Protein AF-A0A1F3XDJ4-F1 (afdb_monomer_lite)

Structure (mmCIF, N/CA/C/O backbone):
data_AF-A0A1F3XDJ4-F1
#
_entry.id   AF-A0A1F3XDJ4-F1
#
loop_
_atom_site.group_PDB
_atom_site.id
_atom_site.type_symbol
_atom_site.label_atom_id
_atom_site.label_alt_id
_atom_site.label_comp_id
_atom_site.label_asym_id
_atom_site.label_entity_id
_atom_site.label_seq_id
_atom_site.pdbx_PDB_ins_code
_atom_site.Cartn_x
_atom_site.Cartn_y
_atom_site.Cartn_z
_atom_site.occupancy
_atom_site.B_iso_or_equiv
_atom_site.auth_seq_id
_atom_site.auth_comp_id
_atom_site.auth_asym_id
_atom_site.auth_atom_id
_atom_site.pdbx_PDB_model_num
ATOM 1 N N . MET A 1 1 ? 25.595 11.587 19.604 1.00 39.12 1 MET A N 1
ATOM 2 C CA . MET A 1 1 ? 25.037 12.350 18.469 1.00 39.12 1 MET A CA 1
ATOM 3 C C . MET A 1 1 ? 23.775 11.600 18.098 1.00 39.12 1 MET A C 1
ATOM 5 O O . MET A 1 1 ? 23.899 10.406 17.870 1.00 39.12 1 MET A O 1
ATOM 9 N N . GLY A 1 2 ? 22.599 12.210 18.262 1.00 48.03 2 GLY A N 1
ATOM 10 C CA . GLY A 1 2 ? 21.320 11.511 18.082 1.00 48.03 2 GLY A CA 1
ATOM 11 C C . GLY A 1 2 ? 21.158 10.999 16.653 1.00 48.03 2 GLY A C 1
ATOM 12 O O . GLY A 1 2 ? 21.728 11.580 15.730 1.00 48.03 2 GLY A O 1
ATOM 13 N N . GLU A 1 3 ? 20.435 9.897 16.508 1.00 59.44 3 GLU A N 1
ATOM 14 C CA . GLU A 1 3 ? 20.034 9.334 15.221 1.00 59.44 3 GLU A CA 1
ATOM 15 C C . GLU A 1 3 ? 19.252 10.397 14.430 1.00 59.44 3 GLU A C 1
ATOM 17 O O . GLU A 1 3 ? 18.447 11.135 15.003 1.00 59.44 3 GLU A O 1
ATOM 22 N N . ILE A 1 4 ? 19.579 10.572 13.147 1.00 66.44 4 ILE A N 1
ATOM 23 C CA . ILE A 1 4 ? 18.883 11.527 12.279 1.00 66.44 4 ILE A CA 1
ATOM 24 C C . ILE A 1 4 ? 17.795 10.748 11.556 1.00 66.44 4 ILE A C 1
ATOM 26 O O . ILE A 1 4 ? 18.075 10.066 10.569 1.00 66.44 4 ILE A O 1
ATOM 30 N N . ASP A 1 5 ? 16.562 10.882 12.032 1.00 73.38 5 ASP A N 1
ATOM 31 C CA . ASP A 1 5 ? 15.406 10.331 11.336 1.00 73.38 5 ASP A CA 1
ATOM 32 C C . ASP A 1 5 ? 15.193 11.083 10.017 1.00 73.38 5 ASP A C 1
ATOM 34 O O . ASP A 1 5 ? 15.174 12.319 9.968 1.00 73.38 5 ASP A O 1
ATOM 38 N N . THR A 1 6 ? 15.053 10.330 8.928 1.00 81.62 6 THR A N 1
ATOM 39 C CA . THR A 1 6 ? 14.817 10.880 7.591 1.00 81.62 6 THR A CA 1
ATOM 40 C C . THR A 1 6 ? 13.371 10.633 7.191 1.00 81.62 6 THR A C 1
ATOM 42 O O . THR A 1 6 ? 12.913 9.495 7.184 1.00 81.62 6 THR A O 1
ATOM 45 N N . PHE A 1 7 ? 12.665 11.696 6.808 1.00 85.62 7 PHE A N 1
ATOM 46 C CA . PHE A 1 7 ? 11.254 11.640 6.427 1.00 85.62 7 PHE A CA 1
ATOM 47 C C . PHE A 1 7 ? 11.049 12.126 4.995 1.00 85.62 7 PHE A C 1
ATOM 49 O O . PHE A 1 7 ? 11.726 13.050 4.535 1.00 85.62 7 PHE A O 1
ATOM 56 N N . TRP A 1 8 ? 10.069 11.549 4.299 1.00 87.38 8 TRP A N 1
ATOM 57 C CA . TRP A 1 8 ? 9.644 12.050 2.996 1.00 87.38 8 TRP A CA 1
ATOM 58 C C . TRP A 1 8 ? 8.634 13.185 3.175 1.00 87.38 8 TRP A C 1
ATOM 60 O O . TRP A 1 8 ? 7.476 12.970 3.528 1.00 87.38 8 TRP A O 1
ATOM 70 N N . THR A 1 9 ? 9.082 14.416 2.933 1.00 93.62 9 THR A N 1
ATOM 71 C CA . THR A 1 9 ? 8.312 15.627 3.258 1.00 93.62 9 THR A CA 1
ATOM 72 C C . THR A 1 9 ? 7.101 15.874 2.362 1.00 93.62 9 THR A C 1
ATOM 74 O O . THR A 1 9 ? 6.276 16.713 2.704 1.00 93.62 9 THR A O 1
ATOM 77 N N . ASP A 1 10 ? 7.007 15.188 1.222 1.00 94.31 10 ASP A N 1
ATOM 78 C CA . ASP A 1 10 ? 5.872 15.307 0.294 1.00 94.31 10 ASP A CA 1
ATOM 79 C C . ASP A 1 10 ? 4.733 14.326 0.637 1.00 94.31 10 ASP A C 1
ATOM 81 O O . ASP A 1 10 ? 3.581 14.537 0.268 1.00 94.31 10 ASP A O 1
ATOM 85 N N . ALA A 1 11 ? 5.037 13.270 1.401 1.00 94.00 11 ALA A N 1
ATOM 86 C CA . ALA A 1 11 ? 4.059 12.303 1.889 1.00 94.00 11 ALA A CA 1
ATOM 87 C C . ALA A 1 11 ? 3.494 12.696 3.264 1.00 94.00 11 ALA A C 1
ATOM 89 O O . ALA A 1 11 ? 3.862 13.710 3.859 1.00 94.00 11 ALA A O 1
ATOM 90 N N . TRP A 1 12 ? 2.616 11.855 3.821 1.00 95.31 12 TRP A N 1
ATOM 91 C CA . TRP A 1 12 ? 2.028 12.073 5.149 1.00 95.31 12 TRP A CA 1
ATOM 92 C C . TRP A 1 12 ? 3.056 12.172 6.289 1.00 95.31 12 TRP A C 1
ATOM 94 O O . TRP A 1 12 ? 2.748 12.783 7.314 1.00 95.31 12 TRP A O 1
ATOM 104 N N . ASP A 1 13 ? 4.270 11.641 6.113 1.00 92.38 13 ASP A N 1
ATOM 105 C CA . ASP A 1 13 ? 5.378 11.818 7.062 1.00 92.38 13 ASP A CA 1
ATOM 106 C C . ASP A 1 13 ? 5.860 13.272 7.164 1.00 92.38 13 ASP A C 1
ATOM 108 O O . ASP A 1 13 ? 6.328 13.686 8.222 1.00 92.38 13 ASP A O 1
ATOM 112 N N . GLY A 1 14 ? 5.671 14.084 6.119 1.00 94.88 14 GLY A N 1
ATOM 113 C CA . GLY A 1 14 ? 5.887 15.533 6.169 1.00 94.88 14 GLY A CA 1
ATOM 114 C C . GLY A 1 14 ? 4.826 16.297 6.970 1.00 94.88 14 GLY A C 1
ATOM 115 O O . GLY A 1 14 ? 5.027 17.463 7.311 1.00 94.88 14 GLY A O 1
ATOM 116 N N . TYR A 1 15 ? 3.700 15.652 7.304 1.00 96.00 15 TYR A N 1
ATOM 117 C CA . TYR A 1 15 ? 2.536 16.280 7.939 1.00 96.00 15 TYR A CA 1
ATOM 118 C C . TYR A 1 15 ? 2.003 15.468 9.138 1.00 96.00 15 TYR A C 1
ATOM 120 O O . TYR A 1 15 ? 0.796 15.195 9.216 1.00 96.00 15 TYR A O 1
ATOM 128 N N . PRO A 1 16 ? 2.848 15.118 10.127 1.00 93.75 16 PRO A N 1
ATOM 129 C CA . PRO A 1 16 ? 2.493 14.167 11.183 1.00 93.75 16 PRO A CA 1
ATOM 130 C C . PRO A 1 16 ? 1.297 14.627 12.026 1.00 93.75 16 PRO A C 1
ATOM 132 O O . PRO A 1 16 ? 0.411 13.830 12.324 1.00 93.75 16 PRO A O 1
ATOM 135 N N . ALA A 1 17 ? 1.190 15.927 12.323 1.00 95.31 17 ALA A N 1
ATOM 136 C CA . ALA A 1 17 ? 0.058 16.472 13.074 1.00 95.31 17 ALA A CA 1
ATOM 137 C C . ALA A 1 17 ? -1.275 16.369 12.310 1.00 95.31 17 ALA A C 1
ATOM 139 O O . ALA A 1 17 ? -2.334 16.249 12.922 1.00 95.31 17 ALA A O 1
ATOM 140 N N . ALA A 1 18 ? -1.252 16.453 10.976 1.00 97.56 18 ALA A N 1
ATOM 141 C CA . ALA A 1 18 ? -2.453 16.268 10.166 1.00 97.56 18 ALA A CA 1
ATOM 142 C C . ALA A 1 18 ? -2.841 14.786 10.089 1.00 97.56 18 ALA A C 1
ATOM 144 O O . ALA A 1 18 ? -4.018 14.470 10.273 1.00 97.56 18 ALA A O 1
ATOM 145 N N . ARG A 1 19 ? -1.855 13.896 9.891 1.00 97.12 19 ARG A N 1
ATOM 146 C CA . ARG A 1 19 ? -2.048 12.439 9.916 1.00 97.12 19 ARG A CA 1
ATOM 147 C C . ARG A 1 19 ? -2.661 11.981 11.238 1.00 97.12 19 ARG A C 1
ATOM 149 O O . ARG A 1 19 ? -3.682 11.300 11.227 1.00 97.12 19 ARG A O 1
ATOM 156 N N . GLU A 1 20 ? -2.089 12.404 12.365 1.00 96.00 20 GLU A N 1
ATOM 157 C CA . GLU A 1 20 ? -2.578 12.029 13.696 1.00 96.00 20 GLU A CA 1
ATOM 158 C C . GLU A 1 20 ? -4.019 12.501 13.913 1.00 96.00 20 GLU A C 1
ATOM 160 O O . GLU A 1 20 ? -4.857 11.706 14.324 1.00 96.00 20 GLU A O 1
ATOM 165 N N . ARG A 1 21 ? -4.364 13.751 13.557 1.00 97.56 21 ARG A N 1
ATOM 166 C CA . ARG A 1 21 ? -5.753 14.241 13.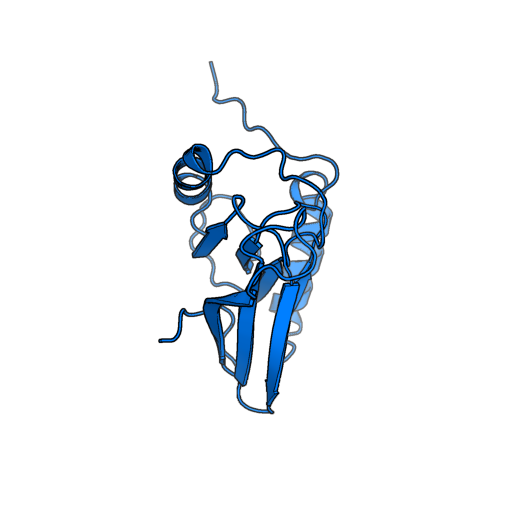667 1.00 97.56 21 ARG A CA 1
ATOM 167 C C . ARG A 1 21 ? -6.742 13.408 12.850 1.00 97.56 21 ARG A C 1
ATOM 169 O O . ARG A 1 21 ? -7.857 13.178 13.313 1.00 97.56 21 ARG A O 1
ATOM 176 N N . LEU A 1 22 ? -6.360 12.976 11.648 1.00 97.69 22 LEU A N 1
ATOM 177 C CA . LEU A 1 22 ? -7.211 12.141 10.800 1.00 97.69 22 LEU A CA 1
ATOM 178 C C . LEU A 1 22 ? -7.431 10.754 11.419 1.00 97.69 22 LEU A C 1
ATOM 180 O O . LEU A 1 22 ? -8.574 10.313 11.543 1.00 97.69 22 LEU A O 1
ATOM 184 N N . LEU A 1 23 ? -6.356 10.082 11.831 1.00 97.00 23 LEU A N 1
ATOM 185 C CA . LEU A 1 23 ? -6.426 8.735 12.406 1.00 97.00 23 LEU A CA 1
ATOM 186 C C . LEU A 1 23 ? -7.105 8.740 13.782 1.00 97.00 23 LEU A C 1
ATOM 188 O O . LEU A 1 23 ? -7.906 7.855 14.073 1.00 97.00 23 LEU A O 1
ATOM 192 N N . GLN A 1 24 ? -6.891 9.784 14.584 1.00 96.38 24 GLN A N 1
ATOM 193 C CA . GLN A 1 24 ? -7.618 10.015 15.830 1.00 96.38 24 GLN A CA 1
ATOM 194 C C . GLN A 1 24 ? -9.124 10.180 15.576 1.00 96.38 24 GLN A C 1
ATOM 196 O O . GLN A 1 24 ? -9.937 9.541 16.239 1.00 96.38 24 GLN A O 1
ATOM 201 N N . ALA A 1 25 ? -9.520 10.974 14.575 1.00 97.38 25 ALA A N 1
ATOM 202 C CA . ALA A 1 25 ? -10.932 11.137 14.227 1.00 97.38 25 ALA A CA 1
ATOM 203 C C . ALA A 1 25 ? -11.574 9.822 13.749 1.00 97.38 25 ALA A C 1
ATOM 205 O O . ALA A 1 25 ? -12.747 9.573 14.036 1.00 97.38 25 ALA A O 1
ATOM 206 N N . ILE A 1 26 ? -10.820 8.974 13.042 1.00 96.81 26 ILE A N 1
ATOM 207 C CA . ILE A 1 26 ? -11.253 7.619 12.680 1.00 96.81 26 ILE A CA 1
ATOM 208 C C . ILE A 1 26 ? -11.459 6.772 13.941 1.00 96.81 26 ILE A C 1
ATOM 210 O O . ILE A 1 26 ? -12.521 6.170 14.098 1.00 96.81 26 ILE A O 1
ATOM 214 N N . ALA A 1 27 ? -10.495 6.780 14.864 1.00 94.31 27 ALA A N 1
ATOM 215 C CA . ALA A 1 27 ? -10.575 6.037 16.118 1.00 94.31 27 ALA A CA 1
ATOM 216 C C . ALA A 1 27 ? -11.793 6.441 16.968 1.00 94.31 27 ALA A C 1
ATOM 218 O O . ALA A 1 27 ? -12.468 5.589 17.542 1.00 94.31 27 ALA A O 1
ATOM 219 N N . GLU A 1 28 ? -12.105 7.737 17.020 1.00 95.94 28 GLU A N 1
ATOM 220 C CA . GLU A 1 28 ? -13.231 8.281 17.786 1.00 95.94 28 GLU A CA 1
ATOM 221 C C . GLU A 1 28 ? -14.586 7.978 17.137 1.00 95.94 28 GLU A C 1
ATOM 223 O O . GLU A 1 28 ? -15.536 7.575 17.813 1.00 95.94 28 GLU A O 1
ATOM 228 N N . ARG A 1 29 ? -14.692 8.169 15.817 1.00 96.31 29 ARG A N 1
ATOM 229 C CA . ARG A 1 29 ? -15.959 8.008 15.086 1.00 96.31 29 ARG A CA 1
ATOM 230 C C . ARG A 1 29 ? -16.293 6.553 14.784 1.00 96.31 29 ARG A C 1
ATOM 232 O O . ARG A 1 29 ? -17.462 6.261 14.548 1.00 96.31 29 ARG A O 1
ATOM 239 N N . ARG A 1 30 ? -15.293 5.665 14.789 1.00 92.62 30 ARG A N 1
ATOM 240 C CA . ARG A 1 30 ? -15.410 4.230 14.482 1.00 92.62 30 ARG A CA 1
ATOM 241 C C . ARG A 1 30 ? -16.245 3.941 13.220 1.00 92.62 30 ARG A C 1
ATOM 243 O O . ARG A 1 30 ? -17.215 3.184 13.293 1.00 92.62 30 ARG A O 1
ATOM 250 N N . PRO A 1 31 ? -15.921 4.559 12.064 1.00 93.00 31 PRO A N 1
ATOM 251 C CA . PRO A 1 31 ? -16.463 4.093 10.791 1.00 93.00 31 PRO A CA 1
ATOM 252 C C . PRO A 1 31 ? -16.109 2.613 10.591 1.00 93.00 31 PRO A C 1
ATOM 254 O O . PRO A 1 31 ? -15.066 2.177 11.065 1.00 93.00 31 PRO A O 1
ATOM 257 N N . ALA A 1 32 ? -16.968 1.862 9.894 1.00 86.69 32 ALA A N 1
ATOM 258 C CA . ALA A 1 32 ? -16.906 0.397 9.862 1.00 86.69 32 ALA A CA 1
ATOM 259 C C . ALA A 1 32 ? -15.517 -0.162 9.492 1.00 86.69 32 ALA A C 1
ATOM 261 O O . ALA A 1 32 ? -14.929 -0.845 10.319 1.00 86.69 32 ALA A O 1
ATOM 262 N N . ASN A 1 33 ? -14.983 0.166 8.302 1.00 88.81 33 ASN A N 1
ATOM 263 C CA . ASN A 1 33 ? -13.689 -0.346 7.809 1.00 88.81 33 ASN A CA 1
ATOM 264 C C . ASN A 1 33 ? -12.931 0.689 6.967 1.00 88.81 33 ASN A C 1
ATOM 266 O O . ASN A 1 33 ? -13.067 0.715 5.741 1.00 88.81 33 ASN A O 1
ATOM 270 N N . PRO A 1 34 ? -12.145 1.578 7.583 1.00 96.06 34 PRO A N 1
ATOM 271 C CA . PRO A 1 34 ? -11.377 2.566 6.836 1.00 96.06 34 PRO A CA 1
ATOM 272 C C . PRO A 1 34 ? -10.204 1.907 6.113 1.00 96.06 34 PRO A C 1
ATOM 274 O O . PRO A 1 34 ? -9.291 1.370 6.742 1.00 96.06 34 PRO A O 1
ATOM 277 N N . VAL A 1 35 ? -10.218 1.987 4.783 1.00 97.62 35 VAL A N 1
ATOM 278 C CA . VAL A 1 35 ? -9.124 1.528 3.925 1.00 97.62 35 VAL A CA 1
ATOM 279 C C . VAL A 1 35 ? -8.657 2.684 3.051 1.00 97.62 35 VAL A C 1
ATOM 281 O O . VAL A 1 35 ? -9.453 3.321 2.362 1.00 97.62 35 VAL A O 1
ATOM 284 N N . PHE A 1 36 ? -7.358 2.950 3.086 1.00 98.06 36 PHE A N 1
ATOM 285 C CA . PHE A 1 36 ? -6.682 3.951 2.278 1.00 98.06 36 PHE A CA 1
ATOM 286 C C . PHE A 1 36 ? -6.098 3.295 1.028 1.00 98.06 36 PHE A C 1
ATOM 288 O O . PHE A 1 36 ? -5.437 2.259 1.101 1.00 98.06 36 PHE A O 1
ATOM 295 N N . MET A 1 37 ? -6.336 3.921 -0.121 1.00 98.00 37 MET A N 1
ATOM 296 C CA . MET A 1 37 ? -5.732 3.551 -1.398 1.00 98.00 37 MET A CA 1
ATOM 297 C C . MET A 1 37 ? -4.762 4.660 -1.793 1.00 98.00 37 MET A C 1
ATOM 299 O O . MET A 1 37 ? -5.177 5.813 -1.923 1.00 98.00 37 MET A O 1
ATOM 303 N N . SER A 1 38 ? -3.491 4.323 -1.977 1.00 97.88 38 SER A N 1
ATOM 304 C CA . SER A 1 38 ? -2.437 5.302 -2.268 1.00 97.88 38 SER A CA 1
ATOM 305 C C . SER A 1 38 ? -1.565 4.883 -3.456 1.00 97.88 38 SER A C 1
ATOM 307 O O . SER A 1 38 ? -1.782 3.840 -4.080 1.00 97.88 38 SER A O 1
ATOM 309 N N . GLY A 1 39 ? -0.619 5.748 -3.820 1.00 96.81 39 GLY A N 1
ATOM 310 C CA . GLY A 1 39 ? 0.303 5.584 -4.941 1.00 96.81 39 GLY A CA 1
ATOM 311 C C . GLY A 1 39 ? 1.494 6.524 -4.776 1.00 96.81 39 GLY A C 1
ATOM 312 O O . GLY A 1 39 ? 1.956 6.712 -3.656 1.00 96.81 39 GLY A O 1
ATOM 313 N N . ASP A 1 40 ? 1.965 7.129 -5.871 1.00 97.25 40 ASP A N 1
ATOM 314 C CA . ASP A 1 40 ? 3.086 8.094 -5.927 1.00 97.25 40 ASP A CA 1
ATOM 315 C C . ASP A 1 40 ? 4.477 7.518 -5.581 1.00 97.25 40 ASP A C 1
ATOM 317 O O . ASP A 1 40 ? 5.423 7.696 -6.341 1.00 97.25 40 ASP A O 1
ATOM 321 N N . ALA A 1 41 ? 4.590 6.667 -4.558 1.00 96.06 41 ALA A N 1
ATOM 322 C CA . ALA A 1 41 ? 5.842 6.032 -4.132 1.00 96.06 41 ALA A CA 1
ATOM 323 C C . ALA A 1 41 ? 6.496 5.115 -5.191 1.00 96.06 41 ALA A C 1
ATOM 325 O O . ALA A 1 41 ? 7.633 4.675 -5.029 1.00 96.06 41 ALA A O 1
ATOM 326 N N . HIS A 1 42 ? 5.781 4.775 -6.271 1.00 98.00 42 HIS A N 1
ATOM 327 C CA . HIS A 1 42 ? 6.231 3.870 -7.340 1.00 98.00 42 HIS A CA 1
ATOM 328 C C . HIS A 1 42 ? 6.643 2.465 -6.853 1.00 98.00 42 HIS A C 1
ATOM 330 O O . HIS A 1 42 ? 7.387 1.748 -7.523 1.00 98.00 42 HIS A O 1
ATOM 336 N N . MET A 1 43 ? 6.122 2.020 -5.715 1.00 97.88 43 MET A N 1
ATOM 337 C CA . MET A 1 43 ? 6.324 0.685 -5.152 1.00 97.88 43 MET A CA 1
ATOM 338 C C . MET A 1 43 ? 5.056 0.248 -4.428 1.00 97.88 43 MET A C 1
ATOM 340 O O . MET A 1 43 ? 4.202 1.079 -4.148 1.00 97.88 43 MET A O 1
ATOM 344 N N . PHE A 1 44 ? 4.891 -1.051 -4.210 1.00 98.69 44 PHE A N 1
ATOM 345 C CA . PHE A 1 44 ? 3.790 -1.514 -3.378 1.00 98.69 44 PHE A CA 1
ATOM 346 C C . PHE A 1 44 ? 4.148 -1.343 -1.910 1.00 98.69 44 PHE A C 1
ATOM 348 O O . PHE A 1 44 ? 5.244 -1.743 -1.511 1.00 98.69 44 PHE A O 1
ATOM 355 N N . TRP A 1 45 ? 3.187 -0.847 -1.138 1.00 98.31 45 TRP A N 1
ATOM 356 C CA . TRP A 1 45 ? 3.171 -0.929 0.318 1.00 98.31 45 TRP A CA 1
ATOM 357 C C . TRP A 1 45 ? 1.826 -1.475 0.780 1.00 98.31 45 TRP A C 1
ATOM 359 O O . TRP A 1 45 ? 0.783 -1.166 0.203 1.00 98.31 45 TRP A O 1
ATOM 369 N N . VAL A 1 46 ? 1.859 -2.300 1.816 1.00 98.56 46 VAL A N 1
ATOM 370 C CA . VAL A 1 46 ? 0.671 -2.783 2.518 1.00 98.56 46 VAL A CA 1
ATOM 371 C C . VAL A 1 46 ? 0.923 -2.557 3.992 1.00 98.56 46 VAL A C 1
ATOM 373 O O . VAL A 1 46 ? 1.896 -3.092 4.526 1.00 98.56 46 VAL A O 1
ATOM 376 N N . SER A 1 47 ? 0.069 -1.763 4.630 1.00 97.44 47 SER A N 1
ATOM 377 C CA . SER A 1 47 ? 0.358 -1.229 5.958 1.00 97.44 47 SER A CA 1
ATOM 378 C C . SER A 1 47 ? -0.861 -1.243 6.86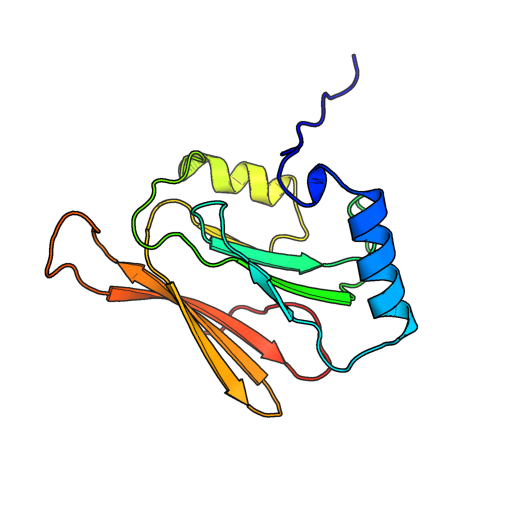7 1.00 97.44 47 SER A C 1
ATOM 380 O O . SER A 1 47 ? -2.010 -1.088 6.444 1.00 97.44 47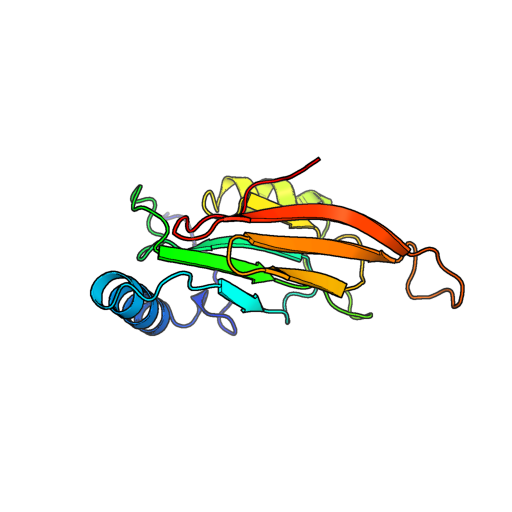 SER A O 1
ATOM 382 N N . GLU A 1 48 ? -0.575 -1.382 8.150 1.00 96.19 48 GLU A N 1
ATOM 383 C CA . GLU A 1 48 ? -1.457 -1.007 9.240 1.00 96.19 48 GLU A CA 1
ATOM 384 C C . GLU A 1 48 ? -1.275 0.468 9.575 1.00 96.19 48 GLU A C 1
ATOM 386 O O . GLU A 1 48 ? -0.160 0.989 9.563 1.00 96.19 48 GLU A O 1
ATOM 391 N N . LEU A 1 49 ? -2.375 1.144 9.903 1.00 96.31 49 LEU A N 1
ATOM 392 C CA . LEU A 1 49 ? -2.355 2.554 10.273 1.00 96.31 49 LEU A CA 1
ATOM 393 C C . LEU A 1 49 ? -2.766 2.713 11.744 1.00 96.31 49 LEU A C 1
ATOM 395 O O . LEU A 1 49 ? -3.964 2.820 12.030 1.00 96.31 49 LEU A O 1
ATOM 399 N N . PRO A 1 50 ? -1.813 2.703 12.694 1.00 94.75 50 PRO A N 1
ATOM 400 C CA . PRO A 1 50 ? -2.057 3.118 14.075 1.00 94.75 50 PRO A CA 1
ATOM 401 C C . PRO A 1 50 ? -2.241 4.639 14.167 1.00 94.75 50 PRO A C 1
ATOM 403 O O . PRO A 1 50 ? -1.857 5.380 13.269 1.00 94.75 50 PRO A O 1
ATOM 406 N N . ILE A 1 51 ? -2.790 5.138 15.278 1.00 94.06 51 ILE A N 1
ATOM 407 C CA . ILE A 1 51 ? -2.953 6.592 15.497 1.00 94.06 51 ILE A CA 1
ATOM 408 C C . ILE A 1 51 ? -1.590 7.305 15.527 1.00 94.06 51 ILE A C 1
ATOM 410 O O . ILE A 1 51 ? -1.459 8.423 15.023 1.00 94.06 51 ILE A O 1
ATOM 414 N N . ARG A 1 52 ? -0.578 6.651 16.114 1.00 90.44 52 ARG A N 1
ATOM 415 C CA . ARG A 1 52 ? 0.795 7.149 16.256 1.00 90.44 52 ARG A CA 1
ATOM 416 C C . ARG A 1 52 ? 1.799 6.121 15.757 1.00 90.44 52 ARG A C 1
ATOM 418 O O . ARG A 1 52 ? 1.570 4.923 15.865 1.00 90.44 52 ARG A O 1
ATOM 425 N N . PHE A 1 53 ? 2.920 6.624 15.250 1.00 88.56 53 PHE A N 1
ATOM 426 C CA . PHE A 1 53 ? 4.001 5.849 14.634 1.00 88.56 53 PHE A CA 1
ATOM 427 C C . PHE A 1 53 ? 5.303 5.975 15.444 1.00 88.56 53 PHE A C 1
ATOM 429 O O . PHE A 1 53 ? 6.395 5.944 14.897 1.00 88.56 53 PHE A O 1
ATOM 436 N N . ASP A 1 54 ? 5.183 6.157 16.760 1.00 83.44 54 ASP A N 1
ATOM 437 C CA . ASP A 1 54 ? 6.278 6.392 17.713 1.00 83.44 54 ASP A CA 1
ATOM 438 C C . ASP A 1 54 ? 6.766 5.102 18.403 1.00 83.44 54 ASP A C 1
ATOM 440 O O . ASP A 1 54 ? 7.410 5.145 19.449 1.00 83.44 54 ASP A O 1
ATOM 444 N N . GLY A 1 55 ? 6.410 3.938 17.851 1.00 75.69 55 GLY A N 1
ATOM 445 C CA . GLY A 1 55 ? 6.688 2.634 18.453 1.00 75.69 55 GLY A CA 1
ATOM 446 C C . GLY A 1 55 ? 5.735 2.248 19.588 1.00 75.69 55 GLY A C 1
ATOM 447 O O . GLY A 1 55 ? 5.871 1.155 20.143 1.00 75.69 55 GLY A O 1
ATOM 448 N N . SER A 1 56 ? 4.742 3.082 19.928 1.00 72.19 56 SER A N 1
ATOM 449 C CA . SER A 1 56 ? 3.651 2.642 20.797 1.00 72.19 56 SER A CA 1
ATOM 450 C C . SER A 1 56 ? 2.857 1.528 20.108 1.00 72.19 56 SER A C 1
ATOM 452 O O . SER A 1 56 ? 2.442 1.649 18.957 1.00 72.19 56 SER A O 1
ATOM 454 N N . ALA A 1 57 ? 2.646 0.412 20.810 1.00 68.88 57 ALA A N 1
ATOM 455 C CA . ALA A 1 57 ? 1.905 -0.747 20.306 1.00 68.88 57 ALA A CA 1
ATOM 456 C C . ALA A 1 57 ? 0.382 -0.495 20.291 1.00 68.88 57 ALA A C 1
ATOM 458 O O . ALA A 1 57 ? -0.402 -1.288 20.816 1.00 68.88 57 ALA A O 1
ATOM 459 N N . LEU A 1 58 ? -0.043 0.652 19.758 1.00 78.25 58 LEU A N 1
ATOM 460 C CA . LEU A 1 58 ? -1.452 0.978 19.604 1.00 78.25 58 LEU A CA 1
ATOM 461 C C . LEU A 1 58 ? -2.053 0.157 18.454 1.00 78.25 58 LEU A C 1
ATOM 463 O O . LEU A 1 58 ? -1.401 -0.006 17.421 1.00 78.25 58 LEU A O 1
ATOM 467 N N . PRO A 1 59 ? -3.296 -0.336 18.597 1.00 85.81 59 PRO A N 1
ATOM 468 C CA . PRO A 1 59 ? -3.975 -1.034 17.515 1.00 85.81 59 PRO A CA 1
ATOM 469 C C . PRO A 1 59 ? -4.100 -0.167 16.259 1.00 85.81 59 PRO A C 1
ATOM 471 O O . PRO A 1 59 ? -4.294 1.051 16.341 1.00 85.81 59 PRO A O 1
ATOM 474 N N . ALA A 1 60 ? -4.056 -0.814 15.096 1.00 93.69 60 ALA A N 1
ATOM 475 C CA . ALA A 1 60 ? -4.406 -0.180 13.837 1.00 93.69 60 ALA A CA 1
ATOM 476 C C . ALA A 1 60 ? -5.867 0.298 13.867 1.00 93.69 60 ALA A C 1
ATOM 478 O O . ALA A 1 60 ? -6.760 -0.410 14.334 1.00 93.69 60 ALA A O 1
ATOM 479 N N . VAL A 1 61 ? -6.114 1.496 13.344 1.00 95.94 61 VAL A N 1
ATOM 480 C CA . VAL A 1 61 ? -7.464 2.073 13.202 1.00 95.94 61 VAL A CA 1
ATOM 481 C C . VAL A 1 61 ? -7.929 2.101 11.748 1.00 95.94 61 VAL A C 1
ATOM 483 O O . VAL A 1 61 ? -9.097 2.366 11.470 1.00 95.94 61 VAL A O 1
ATOM 486 N N . ALA A 1 62 ? -7.013 1.827 10.819 1.00 97.25 62 ALA A N 1
ATOM 487 C CA . ALA A 1 62 ? -7.260 1.738 9.392 1.00 97.25 62 ALA A CA 1
ATOM 488 C C . ALA A 1 62 ? -6.213 0.835 8.716 1.00 97.25 62 ALA A C 1
ATOM 490 O O . ALA A 1 62 ? -5.221 0.424 9.326 1.00 97.25 62 ALA A O 1
ATOM 491 N N . SER A 1 63 ? -6.431 0.549 7.438 1.00 97.88 63 SER 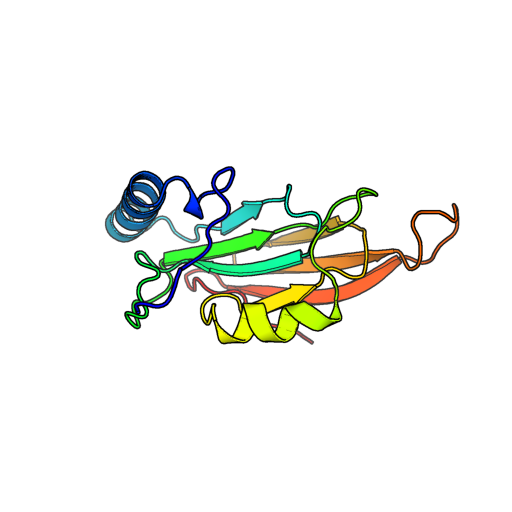A N 1
ATOM 492 C CA . SER A 1 63 ? -5.501 -0.189 6.579 1.00 97.88 63 SER A CA 1
ATOM 493 C C . SER A 1 63 ? -5.094 0.639 5.372 1.00 97.88 63 SER A C 1
ATOM 495 O O . SER A 1 63 ? -5.868 1.480 4.921 1.00 97.88 63 SER A O 1
ATOM 497 N N . GLU A 1 64 ? -3.922 0.369 4.806 1.00 98.31 64 GLU A N 1
ATOM 498 C CA . GLU A 1 64 ? -3.475 0.978 3.555 1.00 98.31 64 GLU A CA 1
ATOM 499 C C . GLU A 1 64 ? -3.049 -0.076 2.535 1.00 98.31 64 GLU A C 1
ATOM 501 O O . GLU A 1 64 ? -2.290 -0.994 2.852 1.00 98.31 64 GLU A O 1
ATOM 506 N N . ILE A 1 65 ? -3.502 0.110 1.292 1.00 98.62 65 ILE A N 1
ATOM 507 C CA . ILE A 1 65 ? -2.984 -0.569 0.106 1.00 98.62 65 ILE A CA 1
ATOM 508 C C . ILE A 1 65 ? -2.418 0.492 -0.846 1.00 98.62 65 ILE A C 1
ATOM 510 O O . ILE A 1 65 ? -3.151 1.146 -1.595 1.00 98.62 65 ILE A O 1
ATOM 514 N N . CYS A 1 66 ? -1.098 0.648 -0.836 1.00 98.38 66 CYS A N 1
ATOM 515 C CA . CYS A 1 66 ? -0.380 1.501 -1.772 1.00 98.38 66 CYS A CA 1
ATOM 516 C C . CYS A 1 66 ? -0.116 0.724 -3.062 1.00 98.38 66 CYS A C 1
ATOM 518 O O . CYS A 1 66 ? 0.615 -0.274 -3.089 1.00 98.38 66 CYS A O 1
ATOM 520 N N . GLY A 1 67 ? -0.753 1.167 -4.142 1.00 97.88 67 GLY A N 1
ATOM 521 C CA . GLY A 1 67 ? -0.507 0.647 -5.472 1.00 97.88 67 GLY A CA 1
ATOM 522 C C . GLY A 1 67 ? 0.854 1.093 -5.987 1.00 97.88 67 GLY A C 1
ATOM 523 O O . GLY A 1 67 ? 1.371 2.160 -5.663 1.00 97.88 67 GLY A O 1
ATOM 524 N N . THR A 1 68 ? 1.423 0.279 -6.862 1.00 98.56 68 THR A N 1
ATOM 525 C CA . THR A 1 68 ? 2.636 0.663 -7.563 1.00 98.56 68 THR A CA 1
ATOM 526 C C . THR A 1 68 ? 2.335 1.544 -8.781 1.00 98.56 68 THR A C 1
ATOM 528 O O . THR A 1 68 ? 1.185 1.747 -9.160 1.00 98.56 68 THR A O 1
ATOM 531 N N . SER A 1 69 ? 3.369 2.075 -9.424 1.00 98.25 69 SER A N 1
ATOM 532 C CA . SER A 1 69 ? 3.233 2.813 -10.684 1.00 98.25 69 SER A CA 1
ATOM 533 C C . SER A 1 69 ? 2.956 1.897 -11.882 1.00 98.25 69 SER A C 1
ATOM 535 O O . SER A 1 69 ? 3.457 0.772 -11.956 1.00 98.25 69 SER A O 1
ATOM 537 N N . ILE A 1 70 ? 2.259 2.426 -12.894 1.00 98.31 70 ILE A N 1
ATOM 538 C CA . ILE A 1 70 ? 2.072 1.719 -14.171 1.00 98.31 70 ILE A CA 1
ATOM 539 C C . ILE A 1 70 ? 3.419 1.514 -14.885 1.00 98.31 70 ILE A C 1
ATOM 541 O O . ILE A 1 70 ? 3.698 0.413 -15.352 1.00 98.31 70 ILE A O 1
ATOM 545 N N . THR A 1 71 ? 4.279 2.540 -14.942 1.00 97.75 71 THR A N 1
ATOM 546 C CA . THR A 1 71 ? 5.585 2.482 -15.641 1.00 97.75 71 THR A CA 1
ATOM 547 C C . THR A 1 71 ? 6.734 3.175 -14.907 1.00 97.75 71 THR A C 1
ATOM 549 O O . THR A 1 71 ? 7.878 2.752 -15.064 1.00 97.75 71 THR A O 1
ATOM 552 N N . SER A 1 72 ? 6.471 4.214 -14.107 1.00 98.06 72 SER A N 1
ATOM 553 C CA . SER A 1 72 ? 7.511 5.012 -13.442 1.00 98.06 72 SER A CA 1
ATOM 554 C C . SER A 1 72 ? 8.391 4.183 -12.506 1.00 98.06 72 SER A C 1
ATOM 556 O O . SER A 1 72 ? 7.895 3.356 -11.746 1.00 98.06 72 SER A O 1
ATOM 558 N N . ARG A 1 73 ? 9.705 4.402 -12.522 1.00 95.44 73 ARG A N 1
ATOM 559 C CA . ARG A 1 73 ? 10.644 3.652 -11.676 1.00 95.44 73 ARG A CA 1
ATOM 560 C C . ARG A 1 73 ? 10.575 4.110 -10.208 1.00 95.44 73 ARG A C 1
ATOM 562 O O . ARG A 1 73 ? 10.459 5.302 -9.937 1.00 95.44 73 ARG A O 1
ATOM 569 N N . SER A 1 74 ? 10.700 3.152 -9.286 1.00 95.69 74 SER A N 1
ATOM 570 C CA . SER A 1 74 ? 10.955 3.405 -7.860 1.00 95.69 74 SER A CA 1
ATOM 571 C C . SER A 1 74 ? 12.365 3.951 -7.645 1.00 95.69 74 SER A C 1
ATOM 573 O O . SER A 1 74 ? 13.322 3.416 -8.206 1.00 95.69 74 SER A O 1
ATOM 575 N N . LEU A 1 75 ? 12.496 4.969 -6.795 1.00 93.88 75 LEU A N 1
ATOM 576 C CA . LEU A 1 75 ? 13.799 5.448 -6.321 1.00 93.88 75 LEU A CA 1
ATOM 577 C C . LEU A 1 75 ? 14.395 4.544 -5.231 1.00 93.88 75 LEU A C 1
ATOM 579 O O . LEU A 1 75 ? 15.600 4.576 -5.004 1.00 93.88 75 LEU A O 1
ATOM 583 N N . VAL A 1 76 ? 13.568 3.718 -4.582 1.00 95.12 76 VAL A N 1
ATOM 584 C CA . VAL A 1 76 ? 14.016 2.715 -3.609 1.00 95.12 76 VAL A CA 1
ATOM 585 C C . VAL A 1 76 ? 14.388 1.430 -4.332 1.00 95.12 76 VAL A C 1
ATOM 587 O O . VAL A 1 76 ? 13.553 0.812 -5.005 1.00 95.12 76 VAL A O 1
ATOM 590 N N . GLU A 1 77 ? 15.635 1.013 -4.151 1.00 97.06 77 GLU A N 1
ATOM 591 C CA . GLU A 1 77 ? 16.159 -0.225 -4.712 1.00 97.06 77 GLU A CA 1
ATOM 592 C C . GLU A 1 77 ? 15.609 -1.465 -3.980 1.00 97.06 77 GLU A C 1
ATOM 594 O O . GLU A 1 77 ? 15.457 -1.439 -2.756 1.00 97.06 77 GLU A O 1
ATOM 599 N N . PRO A 1 78 ? 15.339 -2.584 -4.683 1.00 97.06 78 PRO A N 1
ATOM 600 C CA . PRO A 1 78 ? 14.720 -3.769 -4.078 1.00 97.06 78 PRO A CA 1
ATOM 601 C C . PRO A 1 78 ? 15.474 -4.359 -2.884 1.00 97.06 78 PRO A C 1
ATOM 603 O O . PRO A 1 78 ? 14.849 -4.859 -1.953 1.00 97.06 78 PRO A O 1
ATOM 606 N N . TRP A 1 79 ? 16.807 -4.289 -2.888 1.00 97.00 79 TRP A N 1
ATOM 607 C CA . TRP A 1 79 ? 17.634 -4.821 -1.802 1.00 97.00 79 TRP A CA 1
ATOM 608 C C . TRP A 1 79 ? 17.483 -4.034 -0.490 1.00 97.00 79 TRP A C 1
ATOM 610 O O . TRP A 1 79 ? 17.786 -4.575 0.569 1.00 97.00 79 TRP A O 1
ATOM 620 N N . TYR A 1 80 ? 16.992 -2.790 -0.540 1.00 96.81 80 TYR A N 1
ATOM 621 C CA . TYR A 1 80 ? 16.840 -1.928 0.636 1.00 96.81 80 TYR A CA 1
ATOM 622 C C . TYR A 1 80 ? 15.483 -2.092 1.342 1.00 96.81 80 TYR A C 1
ATOM 624 O O . TYR A 1 80 ? 15.335 -1.705 2.498 1.00 96.81 80 TYR A O 1
ATOM 632 N N . ILE A 1 81 ? 14.500 -2.732 0.696 1.00 97.00 81 ILE A N 1
ATOM 633 C CA . ILE A 1 81 ? 13.149 -2.912 1.256 1.00 97.00 81 ILE A CA 1
ATOM 634 C C . ILE A 1 81 ? 13.174 -3.617 2.619 1.00 97.00 81 ILE A C 1
ATOM 636 O O . ILE A 1 81 ? 12.417 -3.244 3.509 1.00 97.00 81 ILE A O 1
ATOM 640 N N . GLY A 1 82 ? 14.061 -4.599 2.814 1.00 96.62 82 GLY A N 1
ATOM 641 C CA . GLY A 1 82 ? 14.173 -5.304 4.094 1.00 96.62 82 GLY A CA 1
ATOM 642 C C . GLY A 1 82 ? 14.557 -4.392 5.265 1.00 96.62 82 GLY A C 1
ATOM 643 O O . GLY A 1 82 ? 14.027 -4.566 6.359 1.00 96.62 82 GLY A O 1
ATOM 644 N N . ALA A 1 83 ? 15.420 -3.397 5.030 1.00 95.62 83 ALA A N 1
ATOM 645 C CA . ALA A 1 83 ? 15.795 -2.418 6.050 1.00 95.62 83 ALA A CA 1
ATOM 646 C C . ALA A 1 83 ? 14.602 -1.521 6.408 1.00 95.62 83 ALA A C 1
ATOM 648 O O . ALA A 1 83 ? 14.251 -1.411 7.581 1.00 95.62 83 ALA A O 1
ATOM 649 N N . LEU A 1 84 ? 13.896 -1.001 5.395 1.00 93.81 84 LEU A N 1
ATOM 650 C CA . LEU A 1 84 ? 12.696 -0.184 5.601 1.00 93.81 84 LEU A CA 1
ATOM 651 C C . LEU A 1 84 ? 11.618 -0.929 6.397 1.00 93.81 84 LEU A C 1
ATOM 653 O O . LEU A 1 84 ? 11.040 -0.360 7.316 1.00 93.81 84 LEU A O 1
ATOM 657 N N . LEU A 1 85 ? 11.372 -2.209 6.097 1.00 94.81 85 LEU A N 1
ATOM 658 C CA . LEU A 1 85 ? 10.411 -3.020 6.854 1.00 94.81 85 LEU A CA 1
ATOM 659 C C . LEU A 1 85 ? 10.842 -3.237 8.314 1.00 94.81 85 LEU A C 1
ATOM 661 O O . LEU A 1 85 ? 9.988 -3.300 9.193 1.00 94.81 85 LEU A O 1
ATOM 665 N N . SER A 1 86 ? 12.147 -3.335 8.589 1.00 93.38 86 SER A N 1
ATOM 666 C CA . SER A 1 86 ? 12.649 -3.509 9.960 1.00 93.38 86 SER A CA 1
ATOM 667 C C . SER A 1 86 ? 12.499 -2.253 10.824 1.00 93.38 86 SER A C 1
ATOM 669 O O . SER A 1 86 ? 12.261 -2.363 12.023 1.00 93.38 86 SER A O 1
ATOM 671 N N . GLU A 1 87 ? 12.585 -1.075 10.207 1.00 91.44 87 GLU A N 1
ATOM 672 C CA . GLU A 1 87 ? 12.407 0.225 10.866 1.00 91.44 87 GLU A CA 1
ATOM 673 C C . GLU A 1 87 ? 10.922 0.604 11.000 1.00 91.44 87 GLU A C 1
ATOM 675 O O . GLU A 1 87 ? 10.544 1.363 11.890 1.00 91.44 87 GLU A O 1
ATOM 680 N N . ASN A 1 88 ? 10.057 0.042 10.147 1.00 92.19 88 ASN A N 1
ATOM 681 C CA . ASN A 1 88 ? 8.643 0.397 10.045 1.00 92.19 88 ASN A CA 1
ATOM 682 C C . ASN A 1 88 ? 7.741 -0.824 10.304 1.00 92.19 88 ASN A C 1
ATOM 684 O O . ASN A 1 88 ? 7.151 -1.365 9.367 1.00 92.19 88 ASN A O 1
ATOM 688 N N . PRO A 1 89 ? 7.560 -1.252 11.570 1.00 91.81 89 PRO A N 1
ATOM 689 C CA . PRO A 1 89 ? 6.863 -2.501 11.909 1.00 91.81 89 PRO A CA 1
ATOM 690 C C . PRO A 1 89 ? 5.366 -2.517 11.555 1.00 91.81 89 PRO A C 1
ATOM 692 O O . PRO A 1 89 ? 4.736 -3.574 11.558 1.00 91.81 89 PRO A O 1
ATOM 695 N N . HIS A 1 90 ? 4.792 -1.349 11.261 1.00 93.75 90 HIS A N 1
ATOM 696 C CA . HIS A 1 90 ? 3.418 -1.189 10.794 1.00 93.75 90 HIS A CA 1
ATOM 697 C C . HIS A 1 90 ? 3.257 -1.538 9.302 1.00 93.75 90 HIS A C 1
ATOM 699 O O . HIS A 1 90 ? 2.142 -1.781 8.842 1.00 93.75 90 HIS A O 1
ATOM 705 N N . ILE A 1 91 ? 4.350 -1.600 8.536 1.00 95.38 91 ILE A N 1
ATOM 706 C CA . ILE A 1 91 ? 4.337 -2.023 7.137 1.00 95.38 91 ILE A CA 1
ATOM 707 C C . ILE A 1 91 ? 4.452 -3.550 7.088 1.00 95.38 91 ILE A C 1
ATOM 709 O O . ILE A 1 91 ? 5.435 -4.142 7.527 1.00 95.38 91 ILE A O 1
ATOM 713 N N . ARG A 1 92 ? 3.435 -4.203 6.527 1.00 95.44 92 ARG A N 1
ATOM 714 C CA . ARG A 1 92 ? 3.338 -5.665 6.413 1.00 95.44 92 ARG A CA 1
ATOM 715 C C . ARG A 1 92 ? 4.012 -6.207 5.157 1.00 95.44 92 ARG A C 1
ATOM 717 O O . ARG A 1 92 ? 4.477 -7.344 5.151 1.00 95.44 92 ARG A O 1
ATOM 724 N N . PHE A 1 93 ? 4.064 -5.416 4.087 1.00 98.25 93 PHE A N 1
ATOM 725 C CA . PHE A 1 93 ? 4.679 -5.824 2.826 1.00 98.25 93 PHE A CA 1
ATOM 726 C C . PHE A 1 93 ? 5.190 -4.627 2.028 1.00 98.25 93 PHE A C 1
ATOM 728 O O . PHE A 1 93 ? 4.524 -3.596 1.954 1.00 98.25 93 PHE A O 1
ATOM 735 N N . GLY A 1 94 ? 6.342 -4.806 1.378 1.00 98.12 94 GLY A N 1
ATOM 736 C CA . GLY A 1 94 ? 6.949 -3.833 0.475 1.00 98.12 94 GLY A CA 1
ATOM 737 C C . GLY A 1 94 ? 7.495 -4.494 -0.785 1.00 98.12 94 GLY A C 1
ATOM 738 O O . GLY A 1 94 ? 8.105 -5.561 -0.713 1.00 98.12 94 GLY A O 1
ATOM 739 N N . HIS A 1 95 ? 7.305 -3.867 -1.950 1.00 98.44 95 HIS A N 1
ATOM 740 C CA . HIS A 1 95 ? 7.893 -4.353 -3.204 1.00 98.44 95 HIS A CA 1
ATOM 741 C C . HIS A 1 95 ? 8.144 -3.240 -4.225 1.00 98.44 95 HIS A C 1
ATOM 743 O O . HIS A 1 95 ? 7.209 -2.709 -4.829 1.00 98.44 95 HIS A O 1
ATOM 749 N N . SER A 1 96 ? 9.417 -2.941 -4.499 1.00 98.25 96 SER A N 1
ATOM 750 C CA . SER A 1 96 ? 9.826 -1.889 -5.444 1.00 98.25 96 SER A CA 1
ATOM 751 C C . SER A 1 96 ? 10.324 -2.390 -6.803 1.00 98.25 96 SER A C 1
ATOM 753 O O . SER A 1 96 ? 10.502 -1.589 -7.723 1.00 98.25 96 SER A O 1
ATOM 755 N N . ALA A 1 97 ? 10.516 -3.700 -6.985 1.00 97.94 97 ALA A N 1
ATOM 756 C CA . ALA A 1 97 ? 11.171 -4.216 -8.191 1.00 97.94 97 ALA A CA 1
ATOM 757 C C . ALA A 1 97 ? 10.286 -4.183 -9.449 1.00 97.94 97 ALA A C 1
ATOM 759 O O . ALA A 1 97 ? 10.798 -4.037 -10.555 1.00 97.94 97 ALA A O 1
ATOM 760 N N . HIS A 1 98 ? 8.963 -4.311 -9.303 1.00 98.38 98 HIS A N 1
ATOM 761 C CA . HIS A 1 98 ? 8.051 -4.496 -10.437 1.00 98.38 98 HIS A CA 1
ATOM 762 C C . HIS A 1 98 ? 6.958 -3.437 -10.483 1.00 98.38 98 HIS A C 1
ATOM 764 O O . HIS A 1 98 ? 6.425 -3.044 -9.447 1.00 98.38 98 HIS A O 1
ATOM 770 N N . ARG A 1 99 ? 6.602 -3.042 -11.708 1.00 98.38 99 ARG A N 1
ATOM 771 C CA . ARG A 1 99 ? 5.478 -2.156 -12.021 1.00 98.38 99 ARG A CA 1
ATOM 772 C C . ARG A 1 99 ? 4.201 -2.956 -12.260 1.00 98.38 99 ARG A C 1
ATOM 774 O O . ARG A 1 99 ? 4.262 -4.164 -12.498 1.00 98.38 99 ARG A O 1
ATOM 781 N N . GLY A 1 100 ? 3.057 -2.286 -12.234 1.00 98.31 100 GLY A N 1
ATOM 782 C CA . GLY A 1 100 ? 1.761 -2.925 -12.414 1.00 98.31 100 GLY A CA 1
ATOM 783 C C . GLY A 1 100 ? 0.641 -2.140 -11.748 1.00 98.31 100 GLY A C 1
ATOM 784 O O . GLY A 1 100 ? 0.616 -0.919 -11.837 1.00 98.31 100 GLY A O 1
ATOM 785 N N . TYR A 1 101 ? -0.298 -2.840 -11.121 1.00 98.69 101 TYR A N 1
ATOM 786 C CA . TYR A 1 101 ? -1.500 -2.253 -10.528 1.00 98.69 101 TYR A CA 1
ATOM 787 C C . TYR A 1 101 ? -2.026 -3.127 -9.387 1.00 98.69 101 TYR A C 1
ATOM 789 O O . TYR A 1 101 ? -1.609 -4.270 -9.219 1.00 98.69 101 TYR A O 1
ATOM 797 N N . THR A 1 102 ? -2.974 -2.611 -8.613 1.00 98.62 102 THR A N 1
ATOM 798 C CA . THR A 1 102 ? -3.692 -3.397 -7.604 1.00 98.62 102 THR A CA 1
ATOM 799 C C . THR A 1 102 ? -5.088 -3.716 -8.118 1.00 98.62 102 THR A C 1
ATOM 801 O O . THR A 1 102 ? -5.801 -2.821 -8.572 1.00 98.62 102 THR A O 1
ATOM 804 N N . ARG A 1 103 ? -5.492 -4.987 -8.057 1.00 98.62 103 ARG A N 1
ATOM 805 C CA . ARG A 1 103 ? -6.879 -5.398 -8.301 1.00 98.62 103 ARG A CA 1
ATOM 806 C C . ARG A 1 103 ? -7.586 -5.547 -6.961 1.00 98.62 103 ARG A C 1
ATOM 808 O O . ARG A 1 103 ? -7.125 -6.316 -6.125 1.00 98.62 103 ARG A O 1
ATOM 815 N N . ILE A 1 104 ? -8.694 -4.833 -6.791 1.00 98.25 104 ILE A N 1
ATOM 816 C CA . ILE A 1 104 ? -9.523 -4.893 -5.588 1.00 98.25 104 ILE A CA 1
ATOM 817 C C . ILE A 1 104 ? -10.816 -5.633 -5.912 1.00 98.25 104 ILE A C 1
ATOM 819 O O . ILE A 1 104 ? -11.520 -5.272 -6.854 1.00 98.25 104 ILE A O 1
ATOM 823 N N . GLU A 1 105 ? -11.128 -6.644 -5.114 1.00 98.31 105 GLU A N 1
ATOM 824 C CA . GLU A 1 105 ? -12.445 -7.265 -5.055 1.00 98.31 105 GLU A CA 1
ATOM 825 C C . GLU A 1 105 ? -13.058 -6.933 -3.696 1.00 98.31 105 GLU A C 1
ATOM 827 O O . GLU A 1 105 ? -12.468 -7.220 -2.656 1.00 98.31 105 GLU A O 1
ATOM 832 N N . LEU A 1 106 ? -14.218 -6.281 -3.706 1.00 97.25 106 LEU A N 1
ATOM 833 C CA . LEU A 1 106 ? -14.881 -5.807 -2.498 1.00 97.25 106 LEU A CA 1
ATOM 834 C C . LEU A 1 106 ? -16.248 -6.467 -2.364 1.00 97.25 106 LEU A C 1
ATOM 836 O O . LEU A 1 106 ? -17.101 -6.354 -3.244 1.00 97.25 106 LEU A O 1
ATOM 840 N N . THR A 1 107 ? -16.455 -7.114 -1.227 1.00 97.19 107 THR A N 1
ATOM 841 C CA . THR A 1 107 ? -17.735 -7.677 -0.796 1.00 97.19 107 THR A CA 1
ATOM 842 C C . THR A 1 107 ? -18.128 -7.054 0.547 1.00 97.19 107 THR A C 1
ATOM 844 O O . THR A 1 107 ? -17.297 -6.388 1.166 1.00 97.19 107 THR A O 1
ATOM 847 N N . PRO A 1 108 ? -19.355 -7.279 1.051 1.00 95.69 108 PRO A N 1
ATOM 848 C CA . PRO A 1 108 ? -19.725 -6.796 2.379 1.00 95.69 108 PRO A CA 1
ATOM 849 C C . PRO A 1 108 ? -18.827 -7.313 3.514 1.00 95.69 108 PRO A C 1
ATOM 851 O O . PRO A 1 108 ? -18.669 -6.610 4.501 1.00 95.69 108 PRO A O 1
ATOM 854 N N . GLY A 1 109 ? -18.255 -8.518 3.386 1.00 96.25 109 GLY A N 1
ATOM 855 C CA . GLY A 1 109 ? -17.468 -9.147 4.456 1.00 96.25 109 GLY A CA 1
ATOM 856 C C . GLY A 1 109 ? -15.951 -9.044 4.299 1.00 96.25 109 GLY A C 1
ATOM 857 O O . GLY A 1 109 ? -15.227 -9.277 5.263 1.00 96.25 109 GLY A O 1
ATOM 858 N N . VAL A 1 110 ? -15.450 -8.739 3.097 1.00 97.19 110 VAL A N 1
ATOM 859 C CA . VAL A 1 110 ? -14.006 -8.704 2.832 1.00 97.19 110 VAL A CA 1
ATOM 860 C C . VAL A 1 110 ? -13.656 -7.807 1.650 1.00 97.19 110 VAL A C 1
ATOM 862 O O . VAL A 1 110 ? -14.334 -7.818 0.616 1.00 97.19 110 VAL A O 1
ATOM 865 N N . LEU A 1 111 ? -12.548 -7.083 1.795 1.00 98.25 111 LEU A N 1
ATOM 866 C CA . LEU A 1 111 ? -11.784 -6.496 0.700 1.00 98.25 111 LEU A CA 1
ATOM 867 C C . LEU A 1 111 ? -10.578 -7.394 0.411 1.00 98.25 111 LEU A C 1
ATOM 869 O O . LEU A 1 111 ? -9.719 -7.574 1.270 1.00 98.25 111 LEU A O 1
ATOM 873 N N . ARG A 1 112 ? -10.492 -7.936 -0.805 1.00 98.44 112 ARG A N 1
ATOM 874 C CA . ARG A 1 112 ? -9.320 -8.656 -1.315 1.00 98.44 112 ARG A CA 1
ATOM 875 C C . ARG A 1 112 ? -8.513 -7.748 -2.237 1.00 98.44 112 ARG A C 1
ATOM 877 O O . ARG A 1 112 ? -9.053 -7.205 -3.198 1.00 98.44 112 ARG A O 1
ATOM 884 N N . ALA A 1 113 ? -7.217 -7.628 -1.977 1.00 98.62 113 ALA A N 1
ATOM 885 C CA . ALA A 1 113 ? -6.269 -6.886 -2.794 1.00 98.62 113 ALA A CA 1
ATOM 886 C C . ALA A 1 113 ? -5.243 -7.832 -3.420 1.00 98.62 113 ALA A C 1
ATOM 888 O O . ALA A 1 113 ? -4.420 -8.411 -2.718 1.00 98.62 113 ALA A O 1
ATOM 889 N N . ASP A 1 114 ? -5.256 -7.962 -4.746 1.00 98.75 114 ASP A N 1
ATOM 890 C CA . ASP A 1 114 ? -4.219 -8.673 -5.491 1.00 98.75 114 ASP A CA 1
ATOM 891 C C . ASP A 1 114 ? -3.222 -7.665 -6.073 1.00 98.75 114 ASP A C 1
ATOM 893 O O . ASP A 1 114 ? -3.578 -6.829 -6.912 1.00 98.75 114 ASP A O 1
ATOM 897 N N . LEU A 1 115 ? -1.956 -7.768 -5.675 1.00 98.69 115 LEU A N 1
ATOM 898 C CA . LEU A 1 115 ? -0.876 -6.938 -6.202 1.00 98.69 115 LEU A CA 1
ATOM 899 C C . LEU A 1 115 ? -0.416 -7.525 -7.538 1.00 98.69 115 LEU A C 1
ATOM 901 O O . LEU A 1 115 ? 0.243 -8.567 -7.590 1.00 98.69 115 LEU A O 1
ATOM 905 N N . ARG A 1 116 ? -0.815 -6.897 -8.643 1.00 98.75 116 ARG A N 1
ATOM 906 C CA . ARG A 1 116 ? -0.571 -7.377 -10.005 1.00 98.75 116 ARG A CA 1
ATOM 907 C C . ARG A 1 116 ? 0.702 -6.752 -10.539 1.00 98.75 116 ARG A C 1
ATOM 909 O O . ARG A 1 116 ? 0.823 -5.531 -10.594 1.00 98.75 116 ARG A O 1
ATOM 916 N N . ILE A 1 117 ? 1.629 -7.589 -10.984 1.00 98.69 117 ILE A N 1
ATOM 917 C CA . ILE A 1 117 ? 2.895 -7.143 -11.557 1.00 98.69 117 ILE A CA 1
ATOM 918 C C . ILE A 1 117 ? 3.013 -7.522 -13.022 1.00 98.69 117 ILE A C 1
ATOM 920 O O . ILE A 1 117 ? 2.533 -8.575 -13.443 1.00 98.69 117 ILE A O 1
ATOM 924 N N . MET A 1 118 ? 3.692 -6.664 -13.773 1.00 98.38 118 MET A N 1
ATOM 925 C CA . MET A 1 118 ? 4.184 -6.945 -15.114 1.00 98.38 118 MET A CA 1
ATOM 926 C C . MET A 1 118 ? 5.629 -7.442 -15.017 1.00 98.38 118 MET A C 1
ATOM 928 O O . MET A 1 118 ? 6.435 -6.844 -14.304 1.00 98.38 118 MET A O 1
ATOM 932 N N . GLU A 1 119 ? 5.984 -8.492 -15.761 1.00 97.25 119 GLU A N 1
ATOM 933 C CA . GLU A 1 119 ? 7.386 -8.942 -15.868 1.00 97.25 119 GLU A CA 1
ATOM 934 C C . GLU A 1 119 ? 8.302 -7.859 -16.453 1.00 97.25 119 GLU A C 1
ATOM 936 O O . GLU A 1 119 ? 9.477 -7.766 -16.113 1.00 97.25 119 GLU A O 1
ATOM 941 N N . SER A 1 120 ? 7.764 -7.037 -17.355 1.00 96.81 120 SER A N 1
ATOM 942 C CA . SER A 1 120 ? 8.448 -5.887 -17.932 1.00 96.81 120 SER A CA 1
ATOM 943 C C . SER A 1 120 ? 7.424 -4.863 -18.401 1.00 96.81 120 SER A C 1
ATOM 945 O O . SER A 1 120 ? 6.365 -5.224 -18.903 1.00 96.81 120 SER A O 1
ATOM 947 N N . VAL A 1 121 ? 7.757 -3.580 -18.278 1.00 96.50 121 VAL A N 1
ATOM 948 C CA . VAL A 1 121 ? 6.974 -2.477 -18.864 1.00 96.50 121 VAL A CA 1
ATOM 949 C C . VAL A 1 121 ? 7.570 -1.945 -20.164 1.00 96.50 121 VAL A C 1
ATOM 951 O O . VAL A 1 121 ? 6.970 -1.101 -20.819 1.00 96.50 121 VAL A O 1
ATOM 954 N N . ALA A 1 122 ? 8.744 -2.446 -20.557 1.00 96.62 122 ALA A N 1
ATOM 955 C CA . ALA A 1 122 ? 9.386 -2.097 -21.822 1.00 96.62 122 ALA A CA 1
ATOM 956 C C . ALA A 1 122 ? 8.919 -2.992 -22.984 1.00 96.62 122 ALA A C 1
ATOM 958 O O . ALA A 1 122 ? 9.087 -2.636 -24.149 1.00 96.62 122 ALA A O 1
ATOM 959 N N . ARG A 1 123 ? 8.332 -4.157 -22.677 1.00 96.81 123 ARG A N 1
ATOM 960 C CA . ARG A 1 123 ? 7.843 -5.130 -23.658 1.00 96.81 123 ARG A CA 1
ATOM 961 C C . ARG A 1 123 ? 6.313 -5.144 -23.675 1.00 96.81 123 ARG A C 1
ATOM 963 O O . ARG A 1 123 ? 5.686 -5.368 -22.644 1.00 96.81 123 ARG A O 1
ATOM 970 N N . ARG A 1 124 ? 5.724 -4.951 -24.860 1.00 94.94 124 ARG A N 1
ATOM 971 C CA . ARG A 1 124 ? 4.266 -4.840 -25.070 1.00 94.94 124 ARG A CA 1
ATOM 972 C C . ARG A 1 124 ? 3.480 -6.070 -24.597 1.00 94.94 124 ARG A C 1
ATOM 974 O O . ARG A 1 124 ? 2.374 -5.914 -24.099 1.00 94.94 124 ARG A O 1
ATOM 981 N N . ASP A 1 125 ? 4.031 -7.262 -24.775 1.00 96.00 125 ASP A N 1
ATOM 982 C CA . ASP A 1 125 ? 3.415 -8.564 -24.495 1.00 96.00 125 ASP A CA 1
ATOM 983 C C . ASP A 1 125 ? 3.977 -9.229 -23.226 1.00 96.00 125 ASP A C 1
ATOM 985 O O . ASP A 1 125 ? 3.911 -10.444 -23.061 1.00 96.00 125 ASP A O 1
ATOM 989 N N . ALA A 1 126 ? 4.556 -8.444 -22.311 1.00 97.81 126 ALA A N 1
ATOM 990 C CA . ALA A 1 126 ? 5.020 -8.973 -21.035 1.00 97.81 126 ALA A CA 1
ATOM 991 C C . ALA A 1 126 ? 3.871 -9.576 -20.213 1.00 97.81 126 ALA A C 1
ATOM 993 O O . ALA A 1 126 ? 2.777 -9.013 -20.138 1.00 97.81 126 ALA A O 1
ATOM 994 N N . ALA A 1 127 ? 4.140 -10.708 -19.560 1.00 98.19 127 ALA A N 1
ATOM 995 C CA . ALA A 1 127 ? 3.135 -11.381 -18.756 1.00 98.19 127 ALA A CA 1
ATOM 996 C C . ALA A 1 127 ? 2.766 -10.561 -17.510 1.00 98.19 127 ALA A C 1
ATOM 998 O O . ALA A 1 127 ? 3.594 -9.846 -16.934 1.00 98.19 127 ALA A O 1
ATOM 999 N N . CYS A 1 128 ? 1.512 -10.714 -17.081 1.00 98.31 128 CYS A N 1
ATOM 1000 C CA . CYS A 1 128 ? 0.987 -10.159 -15.842 1.00 98.31 128 CYS A CA 1
ATOM 1001 C C . CYS A 1 128 ? 0.643 -11.289 -14.870 1.00 98.31 128 CYS A C 1
ATOM 1003 O O . CYS A 1 128 ? -0.134 -12.185 -15.209 1.00 98.31 128 CYS A O 1
ATOM 1005 N N . ARG A 1 129 ? 1.145 -11.220 -13.637 1.00 98.38 129 ARG A N 1
ATOM 1006 C CA . ARG A 1 129 ? 0.836 -12.197 -12.582 1.00 98.38 129 ARG A CA 1
ATOM 1007 C C . ARG A 1 129 ? 0.522 -11.522 -11.254 1.00 98.38 129 ARG A C 1
ATOM 1009 O O . ARG A 1 129 ? 0.868 -10.363 -11.046 1.00 98.38 129 ARG A O 1
ATOM 1016 N N . THR A 1 130 ? -0.124 -12.256 -10.353 1.00 98.62 130 THR A N 1
ATOM 1017 C CA . THR A 1 130 ? -0.252 -11.828 -8.956 1.00 98.62 130 THR A CA 1
ATOM 1018 C C . THR A 1 130 ? 1.090 -12.057 -8.270 1.00 98.62 130 THR A C 1
ATOM 1020 O O . THR A 1 130 ? 1.686 -13.127 -8.398 1.00 98.62 130 THR A O 1
ATOM 1023 N N . LEU A 1 131 ? 1.596 -11.025 -7.605 1.00 98.38 131 LEU A N 1
ATOM 1024 C CA . LEU A 1 131 ? 2.782 -11.099 -6.763 1.00 98.38 131 LEU A CA 1
ATOM 1025 C C . LEU A 1 131 ? 2.421 -11.594 -5.363 1.00 98.38 131 LEU A C 1
ATOM 1027 O O . LEU A 1 131 ? 3.067 -12.504 -4.860 1.00 98.38 131 LEU A O 1
ATOM 1031 N N . ALA A 1 132 ? 1.402 -10.979 -4.768 1.00 98.50 132 ALA A N 1
ATOM 1032 C CA . ALA A 1 132 ? 0.879 -11.284 -3.447 1.00 98.50 132 ALA A CA 1
ATOM 1033 C C . ALA A 1 132 ? -0.599 -10.878 -3.387 1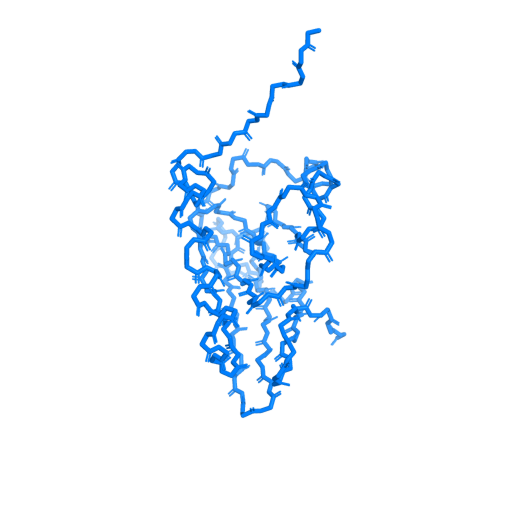.00 98.50 132 ALA A C 1
ATOM 1035 O O . ALA A 1 132 ? -1.036 -10.012 -4.155 1.00 98.50 132 ALA A O 1
ATOM 1036 N N . SER A 1 133 ? -1.341 -11.491 -2.472 1.00 98.69 133 SER A N 1
ATOM 1037 C CA . SER A 1 133 ? -2.738 -11.174 -2.196 1.00 98.69 133 SER A CA 1
ATOM 1038 C C . SER A 1 133 ? -2.921 -10.902 -0.706 1.00 98.69 133 SER A C 1
ATOM 1040 O O . SER A 1 133 ? -2.314 -11.577 0.123 1.00 98.69 133 SER A O 1
ATOM 1042 N N . PHE A 1 134 ? -3.774 -9.934 -0.379 1.00 98.62 134 PHE A N 1
ATOM 1043 C CA . PHE A 1 134 ? -4.117 -9.559 0.992 1.00 98.62 134 PHE A CA 1
ATOM 1044 C C . PHE A 1 134 ? -5.631 -9.482 1.165 1.00 98.62 134 PHE A C 1
ATOM 1046 O O . PHE A 1 134 ? -6.343 -9.126 0.223 1.00 98.62 134 PHE A O 1
ATOM 1053 N N . ALA A 1 135 ? -6.116 -9.791 2.362 1.00 98.25 135 ALA A N 1
ATOM 1054 C CA . ALA A 1 135 ? -7.503 -9.602 2.764 1.00 98.25 135 ALA A CA 1
ATOM 1055 C C . ALA A 1 135 ? -7.596 -8.606 3.921 1.00 98.25 135 ALA A C 1
ATOM 1057 O O . ALA A 1 135 ? -6.757 -8.606 4.818 1.00 98.25 135 ALA A O 1
ATOM 1058 N N . ILE A 1 136 ? -8.638 -7.781 3.900 1.00 97.75 136 ILE A N 1
ATOM 1059 C CA . ILE A 1 136 ? -9.072 -6.958 5.028 1.00 97.75 136 ILE A CA 1
ATOM 1060 C C . ILE A 1 136 ? -10.510 -7.383 5.325 1.00 97.75 136 ILE A C 1
ATOM 1062 O O . ILE A 1 136 ? -11.403 -7.176 4.497 1.00 97.75 136 ILE A O 1
ATOM 1066 N N . GLU A 1 137 ? -10.710 -8.045 6.461 1.00 96.50 137 GLU A N 1
ATOM 1067 C CA . GLU A 1 137 ? -12.023 -8.523 6.902 1.00 96.50 137 GLU A CA 1
ATOM 1068 C C . GLU A 1 137 ? -12.858 -7.381 7.496 1.00 96.50 137 GLU A C 1
ATOM 1070 O O . GLU A 1 137 ? -12.329 -6.435 8.084 1.00 96.50 137 GLU A O 1
ATOM 1075 N N . ASP A 1 138 ? -14.181 -7.488 7.374 1.00 95.31 138 ASP A N 1
ATOM 1076 C CA . ASP A 1 138 ? -15.111 -6.576 8.040 1.00 95.31 138 ASP A CA 1
ATOM 1077 C C . ASP A 1 138 ? -14.873 -6.528 9.564 1.00 95.31 138 ASP A C 1
ATOM 1079 O O . ASP A 1 138 ? -14.704 -7.548 10.234 1.00 95.31 138 ASP A O 1
ATOM 1083 N N . GLY A 1 139 ? -14.828 -5.316 10.111 1.00 92.44 139 GLY A N 1
ATOM 1084 C CA . GLY A 1 139 ? -14.562 -5.004 11.509 1.00 92.44 139 GLY A CA 1
ATOM 1085 C C . GLY A 1 139 ? -13.107 -5.172 11.950 1.00 92.44 139 GLY A C 1
ATOM 1086 O O . GLY A 1 139 ? -12.824 -4.974 13.134 1.00 92.44 139 GLY A O 1
ATOM 1087 N N . ARG A 1 140 ? -12.180 -5.544 11.055 1.00 92.62 140 ARG A N 1
ATOM 1088 C CA . ARG A 1 140 ? -10.789 -5.872 11.406 1.00 92.62 140 ARG A CA 1
ATOM 1089 C C . ARG A 1 140 ? -9.792 -5.066 10.565 1.00 92.62 140 ARG A C 1
ATOM 1091 O O . ARG A 1 140 ? -9.381 -5.518 9.498 1.00 92.62 140 ARG A O 1
ATOM 1098 N N . PRO A 1 141 ? -9.359 -3.885 11.048 1.00 91.88 141 PRO A N 1
ATOM 1099 C CA . PRO A 1 141 ? -8.259 -3.155 10.431 1.00 91.88 141 PRO A CA 1
ATOM 1100 C C . PRO A 1 141 ? -6.973 -3.986 10.469 1.00 91.88 141 PRO A C 1
ATOM 1102 O O . PRO A 1 141 ? -6.591 -4.493 11.521 1.00 91.88 141 PRO A O 1
ATOM 1105 N N . GLY A 1 142 ? -6.298 -4.076 9.328 1.00 92.25 142 GLY A N 1
ATOM 1106 C CA . GLY A 1 142 ? -5.037 -4.795 9.163 1.00 92.25 142 GLY A CA 1
ATOM 1107 C C . GLY A 1 142 ? -5.102 -5.742 7.968 1.00 92.25 142 GLY A C 1
ATOM 1108 O O . GLY A 1 142 ? -5.884 -6.689 7.996 1.00 92.25 142 GLY A O 1
ATOM 1109 N N . PRO A 1 143 ? -4.322 -5.501 6.900 1.00 95.88 143 PRO A N 1
ATOM 1110 C CA . PRO A 1 143 ? -4.248 -6.437 5.788 1.00 95.88 143 PRO A CA 1
ATOM 1111 C C . PRO A 1 143 ? -3.487 -7.704 6.185 1.00 95.88 143 PRO A C 1
ATOM 1113 O O . PRO A 1 143 ? -2.327 -7.633 6.588 1.00 95.88 143 PRO A O 1
ATOM 1116 N N . GLU A 1 144 ? -4.105 -8.862 5.979 1.00 96.81 144 GLU A N 1
ATOM 1117 C CA . GLU A 1 144 ? -3.494 -10.173 6.212 1.00 96.81 144 GLU A CA 1
ATOM 1118 C C . GLU A 1 144 ? -3.169 -10.857 4.877 1.00 96.81 144 GLU A C 1
ATOM 1120 O O . GLU A 1 144 ? -3.988 -10.808 3.951 1.00 96.81 144 GLU A O 1
ATOM 1125 N N . PRO A 1 145 ? -1.993 -11.494 4.726 1.00 96.88 145 PRO A N 1
ATOM 1126 C CA . PRO A 1 145 ? -1.660 -12.225 3.512 1.00 96.88 145 PRO A CA 1
ATOM 1127 C C . PRO A 1 145 ? -2.590 -13.430 3.333 1.00 96.88 145 PRO A C 1
ATOM 1129 O O . PRO A 1 145 ? -2.879 -14.161 4.280 1.00 96.88 145 PRO A O 1
ATOM 1132 N N . ILE A 1 146 ? -3.019 -13.673 2.096 1.00 95.06 146 ILE A N 1
ATOM 1133 C CA . ILE A 1 146 ? -3.831 -14.841 1.730 1.00 95.06 146 ILE A CA 1
ATOM 1134 C C . ILE A 1 146 ? -3.134 -15.657 0.639 1.00 95.06 146 ILE A C 1
ATOM 1136 O O . ILE A 1 146 ? -2.445 -15.098 -0.218 1.00 95.06 146 ILE A O 1
ATOM 1140 N N . ALA A 1 147 ? -3.301 -16.980 0.710 1.00 77.38 147 ALA A N 1
ATOM 1141 C CA . ALA A 1 147 ? -2.697 -17.947 -0.210 1.00 77.38 147 ALA A CA 1
ATOM 1142 C C . ALA A 1 147 ? -3.288 -17.892 -1.631 1.00 77.38 147 ALA A C 1
ATOM 1144 O O . ALA A 1 147 ? -4.489 -17.552 -1.788 1.00 77.38 147 ALA A O 1
#

Foldseek 3Di:
DDDDDDADLVDCSVVLVVLLVVLVVLVVVVDWAAEAEAEPQQKWWKFFAFSDQPPPPGHGSYIYTYAHAQADAHPDDQVCVVVVCVSRVRIPDIGRPFHDTWDWDDDPFKIKIFHKGFPDPVDPPTDIDGPWMWIDTTNRHGTDTDD

Sequence (147 aa):
MGEIDTFWTDAWDGYPAARERLLQAIAERRPANPVFMSGDAHMFWVSELPIRFDGSALPAVASEICGTSITSRSLVEPWYIGALLSENPHIRFGHSAHRGYTRIELTPGVLRADLRIMESVARRDAACRTLASFAIEDGRPGPEPIA

Secondary structure (DSSP, 8-state):
--------TTSGGG-HHHHHHHHHHHHHH--S--EEEE-SSSSEEEEEEES--SS--PPE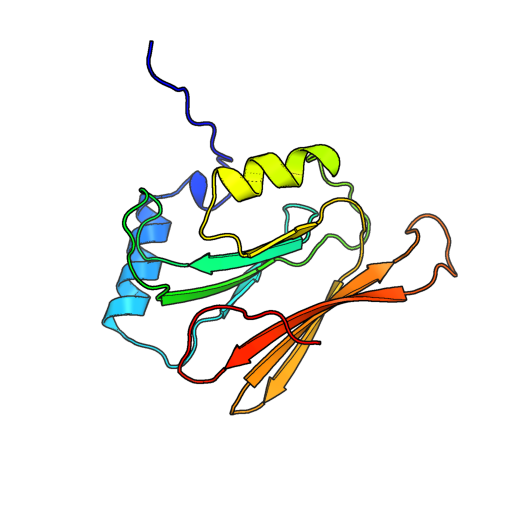EEEEEEPPPSSPPPSS-GGGHHHHHHH-TTEEEEE-S--EEEEEEE-SSEEEEEEEEES-SSSTT--EEEEEEEEEETT--S-EEE-

Radius of gyration: 16.01 Å; chains: 1; bounding box: 45×34×46 Å

pLDDT: mean 93.89, std 8.79, range [39.12, 98.75]